Protein AF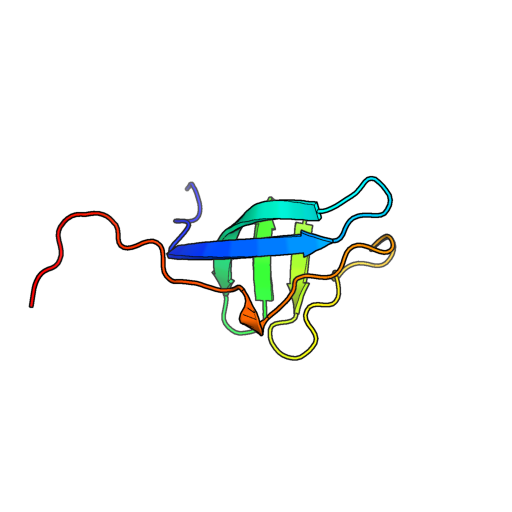-A0A7U5SUH5-F1 (afdb_monomer_lite)

Secondary structure (DSSP, 8-state):
-PPPP-EEEEEEETTEEEEEEEEE-SSEEEEETTEEEETTT-BBPSTT--S-EE-GGG-EE---S----

pLDDT: mean 86.67, std 15.86, range [38.66, 98.25]

Foldseek 3Di:
DDQDFFKWFWKQAPVGIDIATFRDDPQWTDRDPQWIAGQPFQFTDDPPRHPIGTDNVRMDTPDPPDDDD

Structure (mmCIF, N/CA/C/O backbone):
data_AF-A0A7U5SUH5-F1
#
_entry.id   AF-A0A7U5SUH5-F1
#
loop_
_atom_site.group_PDB
_atom_site.id
_atom_site.type_symbol
_atom_site.label_atom_id
_atom_site.label_alt_id
_atom_site.label_comp_id
_atom_site.label_asym_id
_atom_site.label_entity_id
_atom_site.label_seq_id
_atom_site.pdbx_PDB_ins_code
_atom_site.Cartn_x
_atom_site.Cartn_y
_atom_site.Cartn_z
_atom_site.occupancy
_atom_site.B_iso_or_equiv
_atom_site.auth_seq_id
_atom_site.auth_comp_id
_atom_site.auth_asym_id
_atom_site.auth_atom_id
_atom_site.pdbx_PDB_model_num
ATOM 1 N N . MET A 1 1 ? -1.029 13.481 14.252 1.00 55.94 1 MET A N 1
ATOM 2 C CA . MET A 1 1 ? -1.763 12.230 14.547 1.00 55.94 1 MET A CA 1
ATOM 3 C C . MET A 1 1 ? -1.155 11.088 13.749 1.00 55.94 1 MET A C 1
ATOM 5 O O . MET A 1 1 ? -0.971 11.233 12.544 1.00 55.94 1 MET A O 1
ATOM 9 N N . THR A 1 2 ? -0.813 9.980 14.401 1.00 62.66 2 THR A N 1
ATOM 10 C CA . THR A 1 2 ? -0.297 8.778 13.729 1.00 62.66 2 THR A CA 1
ATOM 11 C C . THR A 1 2 ? -1.459 8.054 13.054 1.00 62.66 2 THR A C 1
ATOM 13 O O . THR A 1 2 ? -2.418 7.681 13.722 1.00 62.66 2 THR A O 1
ATOM 16 N N . LYS A 1 3 ? -1.408 7.867 11.730 1.00 78.94 3 LYS A N 1
ATOM 17 C CA . LYS A 1 3 ? -2.443 7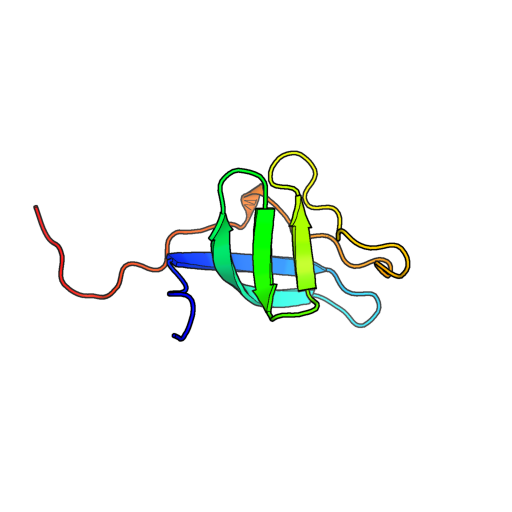.112 11.005 1.00 78.94 3 LYS A CA 1
ATOM 18 C C . LYS A 1 3 ? -2.463 5.660 11.494 1.00 78.94 3 LYS A C 1
ATOM 20 O O . LYS A 1 3 ? -1.452 4.966 11.368 1.00 78.94 3 LYS A O 1
ATOM 25 N N . ILE A 1 4 ? -3.600 5.211 12.029 1.00 90.06 4 ILE A N 1
ATOM 26 C CA . ILE A 1 4 ? -3.777 3.854 12.570 1.00 90.06 4 ILE A CA 1
ATOM 27 C C . ILE A 1 4 ? -3.573 2.831 11.451 1.00 90.06 4 ILE A C 1
ATOM 29 O O . ILE A 1 4 ? -4.202 2.917 10.398 1.00 90.06 4 ILE A O 1
ATOM 33 N N . LYS A 1 5 ? -2.692 1.853 11.661 1.00 92.94 5 LYS A N 1
ATOM 34 C CA . LYS A 1 5 ? -2.519 0.738 10.727 1.00 92.94 5 LYS A CA 1
ATOM 35 C C . LYS A 1 5 ? -3.563 -0.327 11.039 1.00 92.94 5 LYS A C 1
ATOM 37 O O . LYS A 1 5 ? -3.549 -0.872 12.134 1.00 92.94 5 LYS A O 1
ATOM 42 N N . THR A 1 6 ? -4.445 -0.597 10.087 1.00 95.06 6 THR A N 1
ATOM 43 C CA . THR A 1 6 ? -5.564 -1.542 10.237 1.00 95.06 6 THR A CA 1
ATOM 44 C C . THR A 1 6 ? -5.329 -2.844 9.484 1.00 95.06 6 THR A C 1
ATOM 46 O O . TH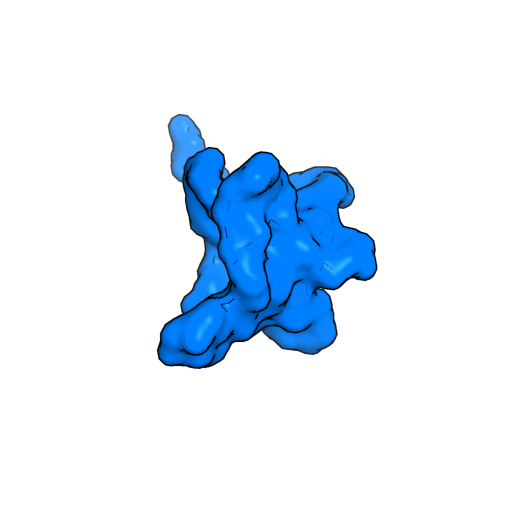R A 1 6 ? -5.965 -3.846 9.781 1.00 95.06 6 THR A O 1
ATOM 49 N N . HIS A 1 7 ? -4.399 -2.857 8.525 1.00 96.19 7 HIS A N 1
ATOM 50 C CA . HIS A 1 7 ? -4.107 -4.030 7.705 1.00 96.19 7 HIS A CA 1
ATOM 51 C C . HIS A 1 7 ? -2.604 -4.320 7.656 1.00 96.19 7 HIS A C 1
ATOM 53 O O . HIS A 1 7 ? -1.766 -3.492 8.023 1.00 96.19 7 HIS A O 1
ATOM 59 N N . SER A 1 8 ? -2.248 -5.499 7.170 1.00 97.25 8 SER A N 1
ATOM 60 C CA . SER A 1 8 ? -0.899 -5.858 6.743 1.00 97.25 8 SER A CA 1
ATOM 61 C C . SER A 1 8 ? -0.948 -6.505 5.367 1.00 97.25 8 SER A C 1
ATOM 63 O O . SER A 1 8 ? -1.977 -7.055 4.998 1.00 97.25 8 SER A O 1
ATOM 65 N N . GLY A 1 9 ? 0.145 -6.445 4.617 1.00 97.62 9 GLY A N 1
ATOM 66 C CA . GLY A 1 9 ? 0.267 -7.086 3.307 1.00 97.62 9 GLY A CA 1
ATOM 67 C C . GLY A 1 9 ? 1.728 -7.279 2.922 1.00 97.62 9 GLY A C 1
ATOM 68 O O . GLY A 1 9 ? 2.622 -6.816 3.635 1.00 97.62 9 GLY A O 1
ATOM 69 N N . ILE A 1 10 ? 1.973 -7.972 1.816 1.00 98.25 10 ILE A N 1
ATOM 70 C CA . ILE A 1 10 ? 3.305 -8.177 1.243 1.00 98.25 10 ILE A CA 1
ATOM 71 C C . ILE A 1 10 ? 3.493 -7.217 0.072 1.00 98.25 10 ILE A C 1
ATOM 73 O O . ILE A 1 10 ? 2.678 -7.169 -0.850 1.00 98.25 10 ILE A O 1
ATOM 77 N N . VAL A 1 11 ? 4.588 -6.465 0.108 1.00 96.75 11 VAL A N 1
ATOM 78 C CA . VAL A 1 11 ? 5.063 -5.663 -1.018 1.00 96.75 11 VAL A CA 1
ATOM 79 C C . VAL A 1 11 ? 6.284 -6.352 -1.611 1.00 96.75 11 VAL A C 1
ATOM 81 O O . VAL A 1 11 ? 7.221 -6.684 -0.887 1.00 96.75 11 VAL A O 1
ATOM 84 N N . VAL A 1 12 ? 6.275 -6.539 -2.926 1.00 95.81 12 VAL A N 1
ATOM 85 C CA . VAL A 1 12 ? 7.418 -7.036 -3.697 1.00 95.81 12 VAL A CA 1
ATOM 86 C C . VAL A 1 12 ? 8.215 -5.833 -4.172 1.00 95.81 12 VAL A C 1
ATOM 88 O O . VAL A 1 12 ? 7.757 -5.132 -5.067 1.00 95.81 12 VAL A O 1
ATOM 91 N N . TYR A 1 13 ? 9.366 -5.563 -3.566 1.00 92.31 13 TYR A N 1
ATOM 92 C CA . TYR A 1 13 ? 10.309 -4.520 -3.975 1.00 92.31 13 TYR A CA 1
ATOM 93 C C . TYR A 1 13 ? 11.369 -5.095 -4.933 1.00 92.31 13 TYR A C 1
ATOM 95 O O . TYR A 1 13 ? 11.508 -6.314 -5.032 1.00 92.31 13 TYR A O 1
ATOM 103 N N . PRO A 1 14 ? 12.171 -4.251 -5.613 1.00 89.62 14 PRO A N 1
ATOM 104 C CA . PRO A 1 14 ? 13.304 -4.733 -6.408 1.00 89.62 14 PRO A CA 1
ATOM 105 C C . PRO A 1 14 ? 14.315 -5.586 -5.625 1.00 89.62 14 PRO A C 1
ATOM 107 O O . PRO A 1 14 ? 14.966 -6.435 -6.220 1.00 89.62 14 PRO A O 1
ATOM 110 N N . ASP A 1 15 ? 14.459 -5.344 -4.318 1.00 89.62 15 ASP A N 1
ATOM 111 C CA . ASP A 1 15 ? 15.371 -6.055 -3.412 1.00 89.62 15 ASP A CA 1
ATOM 112 C C . ASP A 1 15 ? 14.720 -7.262 -2.711 1.00 89.62 15 ASP A C 1
ATOM 114 O O . ASP A 1 15 ? 15.380 -7.937 -1.924 1.00 89.62 15 ASP A O 1
ATOM 118 N N . GLY A 1 16 ? 13.443 -7.546 -2.992 1.00 93.25 16 GLY A N 1
ATOM 119 C CA . GLY A 1 16 ? 12.717 -8.694 -2.453 1.00 93.25 16 GLY A CA 1
ATOM 120 C C . GLY A 1 16 ? 11.384 -8.341 -1.798 1.00 93.25 16 GLY A C 1
ATOM 121 O O . GLY A 1 16 ? 10.900 -7.209 -1.832 1.00 93.25 16 GLY A O 1
ATOM 122 N N . GLU A 1 17 ? 10.758 -9.346 -1.196 1.00 96.19 17 GLU A N 1
ATOM 123 C CA . GLU A 1 17 ? 9.444 -9.208 -0.574 1.00 96.19 17 GLU A CA 1
ATOM 124 C C . GLU A 1 17 ? 9.548 -8.767 0.888 1.00 96.19 17 GLU A C 1
ATOM 126 O O . GLU A 1 17 ? 10.359 -9.287 1.655 1.00 96.19 17 GLU A O 1
ATOM 131 N N . LYS A 1 18 ? 8.695 -7.827 1.309 1.00 96.44 18 LYS A N 1
ATOM 132 C CA . LYS A 1 18 ? 8.591 -7.410 2.715 1.00 96.44 18 LYS A CA 1
ATOM 133 C C . LYS A 1 18 ? 7.136 -7.333 3.149 1.00 96.44 18 LYS A C 1
ATOM 135 O O . LYS A 1 18 ? 6.273 -6.824 2.433 1.00 96.44 18 LYS A O 1
ATOM 140 N N . ARG A 1 19 ? 6.871 -7.788 4.374 1.00 97.31 19 ARG A N 1
ATOM 141 C CA . ARG A 1 19 ? 5.578 -7.597 5.037 1.00 97.31 19 ARG A CA 1
ATOM 142 C C . ARG A 1 19 ? 5.511 -6.195 5.637 1.00 97.31 19 ARG A C 1
ATOM 144 O O . ARG A 1 19 ? 6.357 -5.823 6.444 1.00 97.31 19 ARG A O 1
ATOM 151 N N . VAL A 1 20 ? 4.475 -5.441 5.289 1.00 95.94 20 VAL A N 1
ATOM 152 C CA . VAL A 1 20 ? 4.262 -4.056 5.727 1.00 95.94 20 VAL A CA 1
ATOM 153 C C . VAL A 1 20 ? 2.929 -3.901 6.450 1.00 95.94 20 VAL A C 1
ATOM 155 O O . VAL A 1 20 ? 1.987 -4.659 6.220 1.00 95.94 20 VAL A O 1
ATOM 158 N N . LYS A 1 21 ? 2.838 -2.891 7.320 1.00 96.31 21 LYS A N 1
ATOM 159 C CA . LYS A 1 21 ? 1.580 -2.462 7.941 1.00 96.31 21 LYS A CA 1
ATOM 160 C C . LYS A 1 21 ? 0.958 -1.333 7.125 1.00 96.31 21 LYS A C 1
ATOM 162 O O . LYS A 1 21 ? 1.620 -0.349 6.792 1.00 96.31 21 LYS A O 1
ATOM 167 N N . LEU A 1 22 ? -0.331 -1.449 6.854 1.00 96.06 22 LEU A N 1
ATOM 168 C CA . LEU A 1 22 ? -1.085 -0.594 5.953 1.00 96.06 22 LEU A CA 1
ATOM 169 C C . LEU A 1 22 ? -2.159 0.171 6.723 1.00 96.06 22 LEU A C 1
ATOM 171 O O . LEU A 1 22 ? -2.870 -0.375 7.566 1.00 96.06 22 LEU A O 1
ATOM 175 N N . HIS A 1 23 ? -2.263 1.460 6.428 1.00 95.19 23 HIS A N 1
ATOM 176 C CA . HIS A 1 23 ? -3.439 2.249 6.758 1.00 95.19 23 HIS A CA 1
ATOM 177 C C . HIS A 1 23 ? -4.372 2.226 5.549 1.00 95.19 23 HIS A C 1
ATOM 179 O O . HIS A 1 23 ? -3.929 2.511 4.432 1.00 95.19 23 HIS A O 1
ATOM 185 N N . LEU A 1 24 ? -5.632 1.871 5.781 1.00 95.12 24 LEU A N 1
ATOM 186 C CA . LEU A 1 24 ? -6.668 1.884 4.758 1.00 95.12 24 LEU A CA 1
ATOM 187 C C . LEU A 1 24 ? -7.152 3.320 4.521 1.00 95.12 24 LEU A C 1
ATOM 189 O O . LEU A 1 24 ? -7.667 3.957 5.433 1.00 95.12 24 LEU A O 1
ATOM 193 N N . ASN A 1 25 ? -7.024 3.789 3.283 1.00 93.62 25 ASN A N 1
ATOM 194 C CA . ASN A 1 25 ? -7.692 4.976 2.752 1.00 93.62 25 ASN A CA 1
ATOM 195 C C . ASN A 1 25 ? -8.737 4.551 1.696 1.00 93.62 25 ASN A C 1
ATOM 197 O O . ASN A 1 25 ? -8.638 3.445 1.159 1.00 93.62 25 ASN A O 1
ATOM 201 N N . PRO A 1 26 ? -9.680 5.432 1.297 1.00 95.31 26 PRO A N 1
ATOM 202 C CA . PRO A 1 26 ? -10.714 5.093 0.314 1.00 95.31 26 PRO A CA 1
ATOM 203 C C . PRO A 1 26 ? -10.174 4.479 -0.983 1.00 95.31 26 PRO A C 1
ATOM 205 O O . PRO A 1 26 ? -10.721 3.490 -1.460 1.00 95.31 26 PRO A O 1
ATOM 208 N N . THR A 1 27 ? -9.064 5.003 -1.508 1.00 95.50 27 THR A N 1
ATOM 209 C CA . THR A 1 27 ? -8.469 4.571 -2.785 1.00 95.50 27 THR A CA 1
ATOM 210 C C . THR A 1 27 ? -7.080 3.951 -2.649 1.00 95.50 27 THR A C 1
ATOM 212 O O . THR A 1 27 ? -6.538 3.441 -3.629 1.00 95.50 27 THR A O 1
ATOM 215 N N . THR A 1 28 ? -6.473 3.992 -1.459 1.00 95.81 28 THR A N 1
ATOM 216 C CA . THR A 1 28 ? -5.058 3.638 -1.284 1.00 95.81 28 THR A CA 1
ATOM 217 C C . THR A 1 28 ? -4.774 2.838 -0.018 1.00 95.81 28 THR A C 1
ATOM 219 O O . THR A 1 28 ? -5.432 2.979 1.010 1.00 95.81 28 THR A O 1
ATOM 222 N N . TRP A 1 29 ? -3.732 2.021 -0.093 1.00 96.56 29 TRP A N 1
ATOM 223 C CA . TRP A 1 29 ? -3.072 1.359 1.020 1.00 96.56 29 TRP A CA 1
ATOM 224 C C . TRP A 1 29 ? -1.806 2.129 1.372 1.00 96.56 29 TRP A C 1
ATOM 226 O O . TRP A 1 29 ? -0.873 2.188 0.573 1.00 96.56 29 TRP A O 1
ATOM 236 N N . VAL A 1 30 ? -1.753 2.737 2.554 1.00 95.25 30 VAL A N 1
ATOM 237 C CA . VAL A 1 30 ? -0.651 3.633 2.935 1.00 95.25 30 VAL A CA 1
ATOM 238 C C . VAL A 1 30 ? 0.316 2.921 3.879 1.00 95.25 30 VAL A C 1
ATOM 240 O O . VAL A 1 30 ? -0.034 2.627 5.027 1.00 95.25 30 VAL A O 1
ATOM 243 N N . VAL A 1 31 ? 1.556 2.702 3.436 1.00 93.94 31 VAL A N 1
ATOM 244 C CA . VAL A 1 31 ? 2.666 2.197 4.270 1.00 93.94 31 VAL A CA 1
ATOM 245 C C . VAL A 1 31 ? 3.266 3.335 5.090 1.00 93.94 31 VAL A C 1
ATOM 247 O O . VAL A 1 31 ? 3.418 3.217 6.305 1.00 93.94 31 VAL A O 1
ATOM 250 N N . GLY A 1 32 ? 3.488 4.493 4.474 1.00 91.19 32 GLY A N 1
ATOM 251 C CA . GLY A 1 32 ? 4.076 5.660 5.128 1.00 91.19 32 GLY A CA 1
ATOM 252 C C . GLY A 1 32 ? 3.832 6.955 4.352 1.00 91.19 32 GLY A C 1
ATOM 253 O O . GLY A 1 32 ? 3.140 6.944 3.336 1.00 91.19 32 GLY A O 1
ATOM 254 N N . PRO A 1 33 ? 4.403 8.087 4.797 1.00 88.38 33 PRO A N 1
ATOM 255 C CA . PRO A 1 33 ? 4.160 9.396 4.182 1.00 88.38 33 PRO A CA 1
ATOM 256 C C . PRO A 1 33 ? 4.523 9.483 2.691 1.00 88.38 33 PRO A C 1
ATOM 258 O O . PRO A 1 33 ? 3.919 10.259 1.960 1.00 88.38 33 PRO A O 1
ATOM 261 N N . ARG A 1 34 ? 5.502 8.688 2.238 1.00 88.50 34 ARG A N 1
ATOM 262 C CA . ARG A 1 34 ? 6.011 8.659 0.851 1.00 88.50 34 ARG A CA 1
ATOM 263 C C . ARG A 1 34 ? 5.765 7.323 0.149 1.00 88.50 34 ARG A C 1
ATOM 265 O O . ARG A 1 34 ? 6.394 7.009 -0.864 1.00 88.50 34 ARG A O 1
ATOM 272 N N . GLU A 1 35 ? 4.901 6.492 0.717 1.00 92.00 35 GLU A N 1
ATOM 273 C CA . GLU A 1 35 ? 4.689 5.145 0.218 1.00 92.00 35 GLU A CA 1
ATOM 274 C C . GLU A 1 35 ? 3.240 4.720 0.404 1.00 92.00 35 GLU A C 1
ATOM 276 O O . GLU A 1 35 ? 2.767 4.468 1.516 1.00 92.00 35 GLU A O 1
ATOM 281 N N . TYR A 1 36 ? 2.546 4.645 -0.724 1.00 94.25 36 TYR A N 1
ATOM 282 C CA . TYR A 1 36 ? 1.177 4.189 -0.811 1.00 94.25 36 TYR A CA 1
ATOM 283 C C . TYR A 1 36 ? 0.951 3.453 -2.130 1.00 94.25 36 TYR A C 1
ATOM 285 O O . TYR A 1 36 ? 1.658 3.678 -3.116 1.00 94.25 36 TYR A O 1
ATOM 293 N N . TYR A 1 37 ? -0.054 2.589 -2.130 1.00 95.75 37 TYR A N 1
ATOM 294 C CA . TYR A 1 37 ? -0.404 1.721 -3.245 1.00 95.75 37 TYR A CA 1
ATOM 295 C C . TYR A 1 37 ? -1.883 1.877 -3.567 1.00 95.75 37 TYR A C 1
ATOM 297 O O . TYR A 1 37 ? -2.690 2.024 -2.650 1.00 95.75 37 TYR A O 1
ATOM 305 N N . TYR A 1 38 ? -2.257 1.860 -4.841 1.00 95.62 38 TYR A N 1
ATOM 306 C CA . TYR A 1 38 ? -3.667 1.918 -5.222 1.00 95.62 38 TYR A CA 1
ATOM 307 C C . TYR A 1 38 ? -4.383 0.616 -4.856 1.00 95.62 38 TYR A C 1
ATOM 309 O O . TYR A 1 38 ? -3.822 -0.475 -4.968 1.00 95.62 38 TYR A O 1
ATOM 317 N N . ARG A 1 39 ? -5.620 0.730 -4.369 1.00 95.62 39 ARG A N 1
ATOM 318 C CA . ARG A 1 39 ? -6.400 -0.408 -3.856 1.00 95.62 39 ARG A 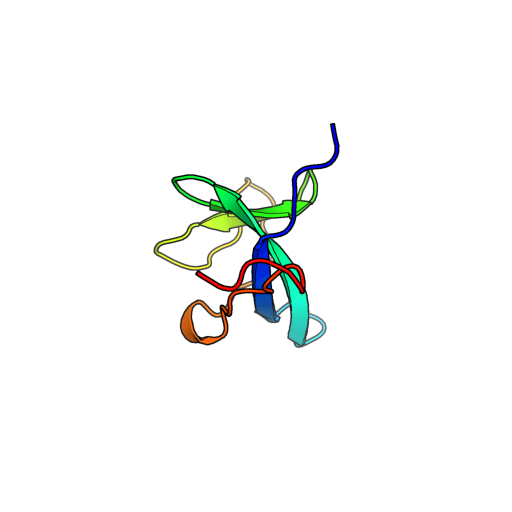CA 1
ATOM 319 C C . ARG A 1 39 ? -6.821 -1.413 -4.921 1.00 95.62 39 ARG A C 1
ATOM 321 O O . ARG A 1 39 ? -7.026 -2.573 -4.592 1.00 95.62 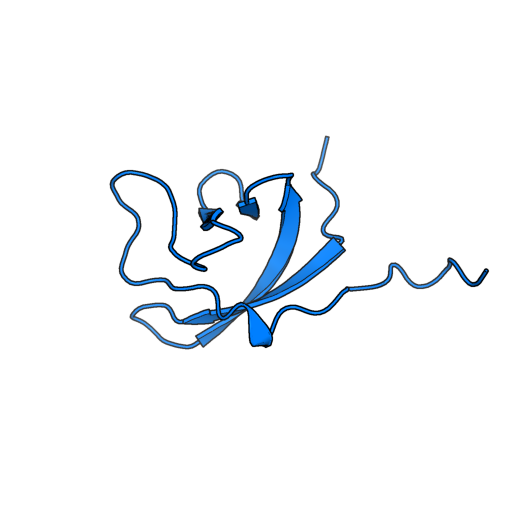39 ARG A O 1
ATOM 328 N N . ASP A 1 40 ? -7.000 -0.941 -6.141 1.00 95.50 40 ASP A N 1
ATOM 329 C CA . ASP A 1 40 ? -7.481 -1.700 -7.292 1.00 95.50 40 ASP A CA 1
ATOM 330 C C . ASP A 1 40 ? -6.363 -2.484 -7.988 1.00 95.50 40 ASP A C 1
ATOM 332 O O . ASP A 1 40 ? -6.578 -3.592 -8.466 1.00 95.50 40 ASP A O 1
ATOM 336 N N . THR A 1 41 ? -5.156 -1.922 -8.020 1.00 94.69 41 THR A N 1
ATOM 337 C CA . THR A 1 41 ? -4.044 -2.426 -8.837 1.00 94.69 41 THR A CA 1
ATOM 338 C C . THR A 1 41 ? -2.835 -2.856 -8.017 1.00 94.69 41 THR A C 1
ATOM 340 O O . THR A 1 41 ? -1.943 -3.512 -8.549 1.00 94.69 41 THR A O 1
ATOM 343 N N . GLY A 1 42 ? -2.737 -2.443 -6.750 1.00 94.75 42 GLY A N 1
ATOM 344 C CA . GLY A 1 42 ? -1.553 -2.671 -5.918 1.00 94.75 42 GLY A CA 1
ATOM 345 C C . GLY A 1 42 ? -0.310 -1.911 -6.391 1.00 94.75 42 GLY A C 1
ATOM 346 O O . GLY A 1 42 ? 0.765 -2.074 -5.816 1.00 94.75 42 GLY A O 1
ATOM 347 N N . ARG A 1 43 ? -0.418 -1.066 -7.424 1.00 94.19 43 ARG A N 1
ATOM 348 C CA . ARG A 1 43 ? 0.705 -0.280 -7.946 1.00 94.19 43 ARG A CA 1
ATOM 349 C C . ARG A 1 43 ? 1.042 0.864 -7.007 1.00 94.19 43 ARG A C 1
ATOM 351 O O . ARG A 1 43 ? 0.148 1.496 -6.441 1.00 94.19 43 ARG A O 1
ATOM 358 N N . ARG A 1 44 ? 2.336 1.151 -6.866 1.00 93.25 44 ARG A N 1
ATOM 359 C CA . ARG A 1 44 ? 2.806 2.289 -6.077 1.00 93.25 44 ARG A CA 1
ATOM 360 C C . ARG A 1 44 ? 2.417 3.600 -6.758 1.00 93.25 44 ARG A C 1
ATOM 362 O O . ARG A 1 44 ? 2.684 3.780 -7.943 1.00 93.25 44 ARG A O 1
ATOM 369 N N . GLY A 1 45 ? 1.799 4.510 -6.010 1.00 88.50 45 GLY A N 1
ATOM 370 C CA . GLY A 1 45 ? 1.471 5.846 -6.507 1.00 88.50 45 GLY A CA 1
ATOM 371 C C . GLY A 1 45 ? 2.614 6.850 -6.324 1.00 88.50 45 GLY A C 1
ATOM 372 O O . GLY A 1 45 ? 3.453 6.711 -5.430 1.00 88.50 45 GLY A O 1
ATOM 373 N N . GLY A 1 46 ? 2.619 7.887 -7.167 1.00 76.81 46 GLY A N 1
ATOM 374 C CA . GLY A 1 46 ? 3.653 8.926 -7.232 1.00 76.81 46 GLY A CA 1
ATOM 375 C C . GLY A 1 46 ? 4.666 8.694 -8.362 1.00 76.81 46 GLY A C 1
ATOM 376 O O . GLY A 1 46 ? 5.037 7.561 -8.649 1.00 76.81 46 GLY A O 1
ATOM 377 N N . GLY A 1 47 ? 5.131 9.777 -9.000 1.00 62.03 47 GLY A N 1
ATOM 378 C CA . GLY A 1 47 ? 5.941 9.753 -10.236 1.00 62.03 47 GLY A CA 1
ATOM 379 C C . GLY A 1 47 ? 7.324 9.088 -10.148 1.00 62.03 47 GLY A C 1
ATOM 380 O O . GLY A 1 47 ? 7.986 8.930 -11.165 1.00 62.03 47 GLY A O 1
ATOM 381 N N . PHE A 1 48 ? 7.741 8.654 -8.955 1.00 58.97 48 PHE A N 1
ATOM 382 C CA . PHE A 1 48 ? 8.967 7.880 -8.718 1.00 58.97 48 PHE A CA 1
ATOM 383 C C . PHE A 1 48 ? 8.674 6.510 -8.093 1.00 58.97 48 PHE A C 1
ATOM 385 O O . PHE A 1 48 ? 9.530 5.925 -7.424 1.00 58.97 48 PHE A O 1
ATOM 392 N N . GLY A 1 49 ? 7.444 6.012 -8.238 1.00 57.53 49 GLY A N 1
ATOM 393 C CA . GLY A 1 49 ? 7.042 4.694 -7.773 1.00 57.53 49 GLY A CA 1
ATOM 394 C C . GLY A 1 49 ? 7.901 3.633 -8.447 1.00 57.53 49 GLY A C 1
ATOM 395 O O . GLY A 1 49 ? 7.621 3.226 -9.568 1.00 57.53 49 GLY A O 1
ATOM 396 N N . GLY A 1 50 ? 8.983 3.220 -7.778 1.00 68.12 50 GLY A N 1
ATOM 397 C CA . GLY A 1 50 ? 9.817 2.102 -8.216 1.00 68.12 50 GLY A CA 1
ATOM 398 C C . GLY A 1 50 ? 8.989 0.834 -8.440 1.00 68.12 50 GLY A C 1
ATOM 399 O O . GLY A 1 50 ? 7.796 0.808 -8.149 1.00 68.12 50 GLY A O 1
ATOM 400 N N . ARG A 1 51 ? 9.631 -0.250 -8.898 1.00 83.94 51 ARG A N 1
ATOM 401 C CA . ARG A 1 51 ? 8.994 -1.543 -9.249 1.00 83.94 51 ARG A CA 1
ATOM 402 C C . ARG A 1 51 ? 8.292 -2.270 -8.078 1.00 83.94 51 ARG A C 1
ATOM 404 O O . ARG A 1 51 ? 8.012 -3.455 -8.184 1.00 83.94 51 ARG A O 1
ATOM 411 N N . ALA A 1 52 ? 8.037 -1.573 -6.971 1.00 92.19 52 ALA A N 1
ATOM 412 C CA . ALA A 1 52 ? 7.322 -2.063 -5.815 1.00 92.19 52 ALA A CA 1
ATOM 413 C C . ALA A 1 52 ? 5.832 -2.263 -6.128 1.00 92.19 52 ALA A C 1
ATOM 415 O O . ALA A 1 52 ? 5.146 -1.324 -6.545 1.00 92.19 52 ALA A O 1
ATOM 416 N N . ILE A 1 53 ? 5.330 -3.472 -5.890 1.00 94.69 53 ILE A N 1
ATOM 417 C CA . ILE A 1 53 ? 3.918 -3.824 -6.070 1.00 94.69 53 ILE A CA 1
ATOM 418 C C . ILE A 1 53 ? 3.398 -4.444 -4.776 1.00 94.69 53 ILE A C 1
ATOM 420 O O . ILE A 1 53 ? 3.983 -5.389 -4.247 1.00 94.69 53 ILE A O 1
ATOM 424 N N . LEU A 1 54 ? 2.287 -3.915 -4.272 1.00 96.94 54 LEU A N 1
ATOM 425 C CA . LEU A 1 54 ? 1.537 -4.509 -3.174 1.00 96.94 54 LEU A CA 1
ATOM 426 C C . LEU A 1 54 ? 0.694 -5.673 -3.699 1.00 96.94 54 LEU A C 1
ATOM 428 O O . LEU A 1 54 ? -0.159 -5.492 -4.567 1.00 96.94 54 LEU A O 1
ATOM 432 N N . GLN A 1 55 ? 0.884 -6.856 -3.127 1.00 98.12 55 GLN A N 1
ATOM 433 C CA . GLN A 1 55 ? 0.109 -8.042 -3.477 1.00 98.12 55 GLN A CA 1
ATOM 434 C C . GLN A 1 55 ? -1.254 -7.998 -2.782 1.00 98.12 55 GLN A C 1
ATOM 436 O O . GLN A 1 55 ? -1.366 -8.330 -1.601 1.00 98.12 55 GLN A O 1
ATOM 441 N N . LEU A 1 56 ? -2.300 -7.586 -3.504 1.00 97.69 56 LEU A N 1
ATOM 442 C CA . LEU A 1 56 ? -3.634 -7.343 -2.932 1.00 97.69 56 LEU A CA 1
ATOM 443 C C . LEU A 1 56 ? -4.225 -8.569 -2.218 1.00 97.69 56 LEU A C 1
ATOM 445 O O . LEU A 1 56 ? -4.827 -8.426 -1.159 1.00 97.69 56 LEU A O 1
ATOM 449 N N . TYR A 1 57 ? -3.984 -9.777 -2.735 1.00 97.19 57 TYR A N 1
ATOM 450 C CA . TYR A 1 57 ? -4.469 -11.026 -2.132 1.00 97.19 57 TYR A CA 1
ATOM 451 C C . TYR A 1 57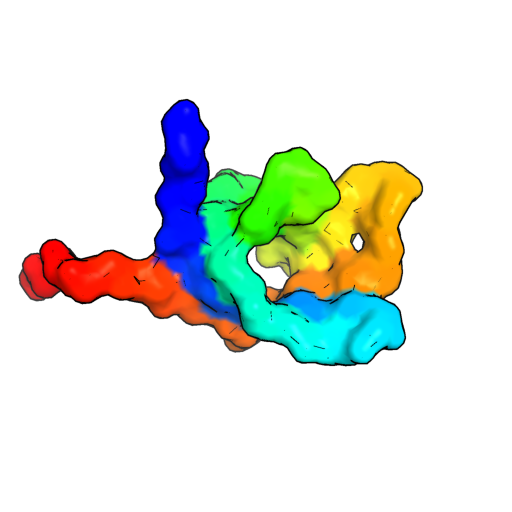 ? -3.798 -11.368 -0.788 1.00 97.19 57 TYR A C 1
ATOM 453 O O . TYR A 1 57 ? -4.278 -12.225 -0.050 1.00 97.19 57 TYR A O 1
ATOM 461 N N . THR A 1 58 ? -2.677 -10.720 -0.456 1.00 97.62 58 THR A N 1
ATOM 462 C CA . THR A 1 58 ? -1.952 -10.939 0.809 1.00 97.62 58 THR A CA 1
ATOM 463 C C . THR A 1 58 ? -2.441 -10.032 1.931 1.00 97.62 58 THR A C 1
ATOM 465 O O . THR A 1 58 ? -1.973 -10.157 3.068 1.00 97.62 58 THR A O 1
ATOM 468 N N . ILE A 1 59 ? -3.351 -9.106 1.615 1.00 97.00 59 ILE A N 1
ATOM 469 C CA . ILE A 1 59 ? -3.833 -8.112 2.558 1.00 97.00 59 ILE A CA 1
ATOM 470 C C . ILE A 1 59 ? -4.733 -8.786 3.586 1.00 97.00 59 ILE A C 1
ATOM 472 O O . ILE A 1 59 ? -5.706 -9.455 3.249 1.00 97.00 59 ILE A O 1
ATOM 476 N N . LYS A 1 60 ? -4.390 -8.599 4.858 1.00 95.88 60 LYS A N 1
ATOM 477 C CA . LYS A 1 60 ? -5.127 -9.129 6.005 1.00 95.88 60 LYS A CA 1
ATOM 478 C C . LYS A 1 60 ? -5.318 -8.037 7.036 1.00 95.88 60 LYS A C 1
ATOM 480 O O . LYS A 1 60 ? -4.387 -7.267 7.290 1.00 95.88 60 LYS A O 1
ATOM 485 N N . GLU A 1 61 ? -6.495 -7.989 7.645 1.00 95.38 61 GLU A N 1
ATOM 486 C CA . GLU A 1 61 ? -6.734 -7.135 8.802 1.00 95.38 61 GLU A CA 1
ATOM 487 C C . GLU A 1 61 ? -5.763 -7.507 9.927 1.00 95.38 61 GLU A C 1
ATOM 489 O O . GLU A 1 61 ? -5.515 -8.680 10.216 1.00 95.38 61 GLU A O 1
ATOM 494 N N . ILE A 1 62 ? -5.168 -6.488 10.538 1.00 90.62 62 ILE A N 1
ATOM 495 C CA . ILE A 1 62 ? -4.465 -6.629 11.806 1.00 90.62 62 ILE A CA 1
ATOM 496 C C . ILE A 1 62 ? -5.427 -6.111 12.859 1.00 90.62 62 ILE A C 1
ATOM 498 O O . ILE A 1 62 ? -5.421 -4.926 13.180 1.00 90.62 62 ILE A O 1
ATOM 502 N N . TYR A 1 63 ? -6.311 -6.979 13.350 1.00 71.88 63 TYR A N 1
ATOM 503 C CA . TYR A 1 63 ? -7.160 -6.615 14.478 1.00 71.88 63 TYR A CA 1
ATOM 504 C C . TYR A 1 63 ? -6.282 -5.994 15.576 1.00 71.88 63 TYR A C 1
ATOM 506 O O . TYR A 1 63 ? -5.301 -6.626 15.995 1.00 71.88 63 TYR A O 1
ATOM 514 N N . PRO A 1 64 ? -6.584 -4.779 16.070 1.00 59.25 64 PRO A N 1
ATOM 515 C CA . PRO A 1 64 ? -6.137 -4.432 17.400 1.00 59.25 64 PRO A CA 1
ATOM 516 C C . PRO A 1 64 ? -6.845 -5.431 18.312 1.00 59.25 64 PRO A C 1
ATOM 518 O O . PRO A 1 64 ? -8.070 -5.475 18.367 1.00 59.25 64 PRO A O 1
ATOM 521 N N . ARG A 1 65 ? -6.070 -6.311 18.943 1.00 50.09 65 ARG A N 1
ATOM 522 C CA . ARG A 1 65 ? -6.534 -7.242 19.974 1.00 50.09 65 ARG A CA 1
ATOM 523 C C . ARG A 1 65 ? -7.481 -6.470 20.919 1.00 50.09 65 ARG A C 1
ATOM 525 O O . ARG A 1 65 ? -6.992 -5.618 21.654 1.00 50.09 65 ARG A O 1
ATOM 532 N N . GLY A 1 66 ? -8.798 -6.702 20.841 1.00 48.12 66 GLY A N 1
ATOM 533 C CA . GLY A 1 66 ? -9.780 -6.069 21.738 1.00 48.12 66 GLY A CA 1
ATOM 534 C C . GLY A 1 66 ? -11.032 -5.415 21.133 1.00 48.12 66 GLY A C 1
ATOM 535 O O . GLY A 1 66 ? -11.493 -4.435 21.701 1.00 48.12 66 GLY A O 1
ATOM 536 N N . THR A 1 67 ? -11.615 -5.919 20.042 1.00 47.97 67 THR A N 1
ATOM 537 C CA . THR A 1 67 ? -13.051 -5.675 19.759 1.00 47.97 67 THR A CA 1
ATOM 538 C C . THR A 1 67 ? -13.692 -6.967 19.270 1.00 47.97 67 THR A C 1
ATOM 540 O O . THR A 1 67 ? -13.822 -7.224 18.079 1.00 47.97 67 THR A O 1
ATOM 543 N N . GLU A 1 68 ? -13.996 -7.822 20.240 1.00 44.22 68 GLU A N 1
ATOM 544 C CA . GLU A 1 68 ? -15.045 -8.832 20.134 1.00 44.22 68 GLU A CA 1
ATOM 545 C C . GLU A 1 68 ? -16.379 -8.061 20.092 1.00 44.22 68 GLU A C 1
ATOM 547 O O . GLU A 1 68 ? -16.580 -7.158 20.909 1.00 44.22 68 GLU A O 1
ATOM 552 N N . GLN A 1 69 ? -17.216 -8.329 19.089 1.00 38.66 69 GLN A N 1
ATOM 553 C CA . GLN A 1 69 ? -18.638 -7.972 19.097 1.00 38.66 69 GLN A CA 1
ATOM 554 C C . GLN A 1 69 ? -19.432 -9.231 19.407 1.00 38.66 69 GLN A C 1
ATOM 556 O O . GLN A 1 69 ? -19.040 -10.288 18.859 1.00 38.66 69 GLN A O 1
#

Sequence (69 aa):
MTKIKTHSGIVVYPDGEKRVKLHLNPTTWVVGPREYYYRDTGRRGGGFGGRAILQLYTIKEIYPRGTEQ

Organism: NCBI:txid1443113

Radius of gyration: 12.29 Å; chains: 1; bounding box: 34×23×32 Å